Protein AF-A0A7G6E4M3-F1 (afdb_monomer_lite)

Structure (mmCIF, N/CA/C/O backbone):
data_AF-A0A7G6E4M3-F1
#
_entry.id   AF-A0A7G6E4M3-F1
#
loop_
_atom_site.group_PDB
_atom_site.id
_atom_site.type_symbol
_atom_site.label_atom_id
_atom_site.label_alt_id
_atom_site.label_comp_id
_atom_site.label_asym_id
_atom_site.label_entity_id
_atom_site.label_seq_id
_atom_site.pdbx_PDB_ins_code
_atom_site.Cartn_x
_atom_site.Cartn_y
_atom_site.Cartn_z
_atom_site.occupancy
_atom_site.B_iso_or_equiv
_atom_site.auth_seq_id
_atom_site.auth_comp_id
_atom_site.auth_asym_id
_atom_site.auth_atom_id
_atom_site.pdbx_PDB_model_num
ATOM 1 N N . MET A 1 1 ? -14.786 2.366 5.584 1.00 70.69 1 MET A N 1
ATOM 2 C CA . MET A 1 1 ? -14.194 1.068 5.287 1.00 70.69 1 MET A CA 1
ATOM 3 C C . MET A 1 1 ? -14.726 0.029 6.220 1.00 70.69 1 MET A C 1
ATOM 5 O O . MET A 1 1 ? -14.659 0.180 7.436 1.00 70.69 1 MET A O 1
ATOM 9 N N . THR A 1 2 ? -15.267 -1.005 5.609 1.00 84.81 2 THR A N 1
ATOM 10 C CA . THR A 1 2 ? -15.467 -2.296 6.244 1.00 84.81 2 THR A CA 1
ATOM 11 C C . THR A 1 2 ? -14.134 -3.041 6.306 1.00 84.81 2 THR A C 1
ATOM 13 O O . THR A 1 2 ? -13.184 -2.718 5.587 1.00 84.81 2 THR A O 1
ATOM 16 N N . GLU A 1 3 ? -14.064 -4.066 7.147 1.00 84.88 3 GLU A N 1
ATOM 17 C CA . GLU A 1 3 ? -12.904 -4.956 7.233 1.00 84.88 3 GLU A CA 1
ATOM 18 C C . GLU A 1 3 ? -12.563 -5.597 5.875 1.00 84.88 3 GLU A C 1
ATOM 20 O O . GLU A 1 3 ? -11.395 -5.703 5.502 1.00 84.88 3 GLU A O 1
ATOM 25 N N . SER A 1 4 ? -13.580 -5.914 5.067 1.00 87.62 4 SER A N 1
ATOM 26 C CA . SER A 1 4 ? -13.408 -6.413 3.698 1.00 87.62 4 SER A CA 1
ATOM 27 C C . SER A 1 4 ? -12.666 -5.427 2.794 1.00 87.62 4 SER A C 1
ATOM 29 O O . SER A 1 4 ? -11.819 -5.840 2.005 1.00 87.62 4 SER A O 1
ATOM 31 N N . GLN A 1 5 ? -12.943 -4.126 2.920 1.00 89.06 5 GLN A N 1
ATOM 32 C CA . GLN A 1 5 ? -12.266 -3.097 2.129 1.00 89.06 5 GLN A CA 1
ATOM 33 C C . GLN A 1 5 ? -10.814 -2.892 2.590 1.00 89.06 5 GLN A C 1
ATOM 35 O O . GLN A 1 5 ? -9.925 -2.756 1.754 1.00 89.06 5 GLN A O 1
ATOM 40 N N . LEU A 1 6 ? -10.547 -2.964 3.900 1.00 91.44 6 LEU A N 1
ATOM 41 C CA . LEU A 1 6 ? -9.177 -2.938 4.435 1.00 91.44 6 LEU A CA 1
ATOM 42 C C . LEU A 1 6 ? -8.356 -4.139 3.955 1.00 91.44 6 LEU A C 1
ATOM 44 O O . LEU A 1 6 ? -7.203 -3.993 3.552 1.00 91.44 6 LEU A O 1
ATOM 48 N N . ASN A 1 7 ? -8.956 -5.328 3.950 1.00 92.50 7 ASN A N 1
ATOM 49 C CA . ASN A 1 7 ? -8.311 -6.532 3.438 1.00 92.50 7 ASN A CA 1
ATOM 50 C C . ASN A 1 7 ? -8.051 -6.448 1.929 1.00 92.50 7 ASN A C 1
ATOM 52 O O . ASN A 1 7 ? -7.011 -6.919 1.469 1.00 92.50 7 ASN A O 1
ATOM 56 N N . ALA A 1 8 ? -8.948 -5.821 1.163 1.00 94.75 8 ALA A N 1
ATOM 57 C CA . ALA A 1 8 ? -8.731 -5.566 -0.257 1.00 94.75 8 ALA A CA 1
ATOM 58 C C . ALA A 1 8 ? -7.528 -4.637 -0.490 1.00 94.75 8 ALA A C 1
ATOM 60 O O . ALA A 1 8 ? -6.649 -4.989 -1.273 1.00 94.75 8 ALA A O 1
ATOM 61 N N . LEU A 1 9 ? -7.426 -3.52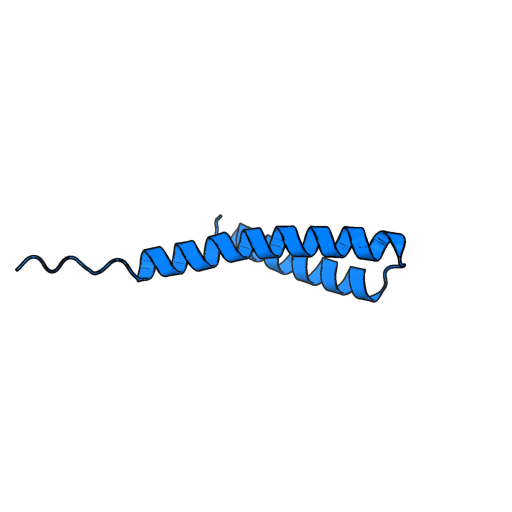4 0.248 1.00 94.88 9 LEU A N 1
ATOM 62 C CA . LEU A 1 9 ? -6.274 -2.617 0.167 1.00 94.88 9 LEU A CA 1
ATOM 63 C C . LEU A 1 9 ? -4.956 -3.302 0.537 1.00 94.88 9 LEU A C 1
ATOM 65 O O . LEU A 1 9 ? -3.964 -3.152 -0.167 1.00 94.88 9 LEU A O 1
ATOM 69 N N . ARG A 1 10 ? -4.940 -4.102 1.609 1.00 94.31 10 ARG A N 1
ATOM 70 C CA . ARG A 1 10 ? -3.740 -4.852 2.022 1.00 94.31 10 ARG A CA 1
ATOM 71 C C . ARG A 1 10 ? -3.287 -5.847 0.954 1.00 94.31 10 ARG A C 1
ATOM 73 O O . ARG A 1 10 ? -2.0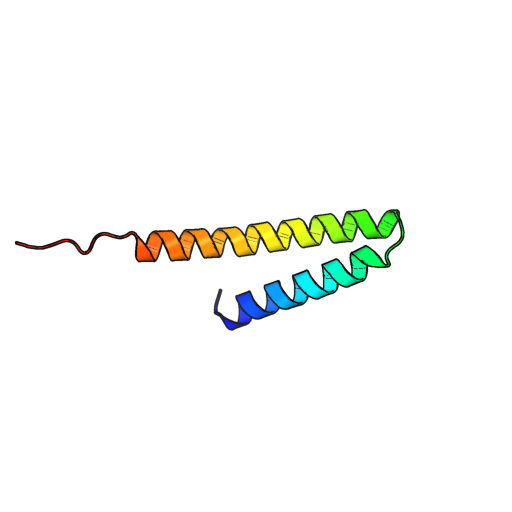90 -5.971 0.699 1.00 94.31 10 ARG A O 1
ATOM 80 N N . ARG A 1 11 ? -4.234 -6.546 0.318 1.00 96.81 11 ARG A N 1
ATOM 81 C CA . ARG A 1 11 ? -3.944 -7.460 -0.799 1.00 96.81 11 ARG A CA 1
ATOM 82 C C . ARG A 1 11 ? -3.400 -6.704 -2.002 1.00 96.81 11 ARG A C 1
ATOM 84 O O . ARG A 1 11 ? -2.424 -7.148 -2.597 1.00 96.81 11 ARG A O 1
ATOM 91 N N . GLU A 1 12 ? -4.006 -5.570 -2.331 1.00 96.31 12 GLU A N 1
ATOM 92 C CA . GLU A 1 12 ? -3.572 -4.747 -3.454 1.00 96.31 12 GLU A CA 1
ATOM 93 C C . GLU A 1 12 ? -2.165 -4.189 -3.237 1.00 96.31 12 GLU A C 1
ATOM 95 O O . GLU A 1 12 ? -1.300 -4.344 -4.094 1.00 96.31 12 GLU A O 1
ATOM 100 N N . ARG A 1 13 ? -1.882 -3.671 -2.040 1.00 97.00 13 ARG A N 1
ATOM 101 C CA . ARG A 1 13 ? -0.537 -3.259 -1.629 1.00 97.00 13 ARG A CA 1
ATOM 102 C C . ARG A 1 13 ? 0.492 -4.373 -1.815 1.00 97.00 13 ARG A C 1
ATOM 104 O O . ARG A 1 13 ? 1.572 -4.125 -2.342 1.00 97.00 13 ARG A O 1
ATOM 111 N N . SER A 1 14 ? 0.168 -5.600 -1.395 1.00 97.38 14 SER A N 1
ATOM 112 C CA . SER A 1 14 ? 1.067 -6.750 -1.562 1.00 97.38 14 SER A CA 1
ATOM 113 C C . SER A 1 14 ? 1.361 -7.027 -3.037 1.00 97.38 14 SER A C 1
ATOM 115 O O . SER A 1 14 ? 2.518 -7.201 -3.402 1.00 97.38 14 SER A O 1
ATOM 117 N N . ARG A 1 15 ? 0.335 -7.004 -3.896 1.00 97.25 15 ARG A N 1
ATOM 118 C CA . ARG A 1 15 ? 0.502 -7.203 -5.344 1.00 97.25 15 ARG A CA 1
ATOM 119 C C . ARG A 1 15 ? 1.352 -6.113 -5.980 1.00 97.25 15 ARG A C 1
ATOM 121 O O . ARG A 1 15 ? 2.195 -6.412 -6.816 1.00 97.25 15 ARG A O 1
ATOM 128 N N . LEU A 1 16 ? 1.146 -4.861 -5.581 1.00 97.00 16 LEU A N 1
ATOM 129 C CA . LEU A 1 16 ? 1.926 -3.734 -6.083 1.00 97.00 16 LEU A CA 1
ATOM 130 C C . LEU A 1 16 ? 3.389 -3.823 -5.647 1.00 97.00 16 LEU A C 1
ATOM 132 O O . LEU A 1 16 ? 4.268 -3.525 -6.444 1.00 97.00 16 LEU A O 1
ATOM 136 N N . LEU A 1 17 ? 3.674 -4.288 -4.429 1.00 96.44 17 LEU A N 1
ATOM 137 C CA . LEU A 1 17 ? 5.050 -4.546 -3.993 1.00 96.44 17 LEU A CA 1
ATOM 138 C C . LEU A 1 17 ? 5.720 -5.643 -4.827 1.00 96.44 17 LEU A C 1
ATOM 140 O O . LEU A 1 17 ? 6.888 -5.505 -5.192 1.00 96.44 17 LEU A O 1
ATOM 144 N N . ASP A 1 18 ? 4.989 -6.704 -5.163 1.00 96.50 18 ASP A N 1
ATOM 145 C CA . ASP A 1 18 ? 5.505 -7.757 -6.037 1.00 96.50 18 ASP A CA 1
ATOM 146 C C . ASP A 1 18 ? 5.715 -7.250 -7.471 1.00 96.50 18 ASP A C 1
ATOM 148 O O . ASP A 1 18 ? 6.765 -7.502 -8.061 1.00 96.50 18 ASP A O 1
ATOM 152 N N . ALA A 1 19 ? 4.790 -6.446 -8.003 1.00 95.44 19 ALA A N 1
ATOM 153 C CA . ALA A 1 19 ? 4.939 -5.794 -9.304 1.00 95.44 19 ALA A CA 1
ATOM 154 C C . ALA A 1 19 ? 6.130 -4.820 -9.324 1.00 95.44 19 ALA A C 1
ATOM 156 O O . ALA A 1 19 ? 6.905 -4.797 -10.276 1.00 95.44 19 ALA A O 1
ATOM 157 N N . TRP A 1 20 ? 6.333 -4.057 -8.249 1.00 95.62 20 TRP A N 1
ATOM 158 C CA . TRP A 1 20 ? 7.447 -3.119 -8.109 1.00 95.62 20 TRP A CA 1
ATOM 159 C C . TRP A 1 20 ? 8.814 -3.807 -8.153 1.00 95.62 20 TRP A C 1
ATOM 161 O O . TRP A 1 20 ? 9.777 -3.236 -8.669 1.00 95.62 20 TRP A O 1
ATOM 171 N N . ARG A 1 21 ? 8.911 -5.034 -7.619 1.00 93.94 21 ARG A N 1
ATOM 172 C CA . ARG A 1 21 ? 10.151 -5.827 -7.638 1.00 93.94 21 ARG A CA 1
ATOM 173 C C . ARG A 1 21 ? 10.587 -6.200 -9.053 1.00 93.94 21 ARG A C 1
ATOM 175 O O . ARG A 1 21 ? 11.785 -6.340 -9.275 1.00 93.94 21 ARG A O 1
ATOM 182 N N . VAL A 1 22 ? 9.640 -6.356 -9.979 1.00 95.38 22 VAL A N 1
ATOM 183 C CA . VAL A 1 22 ? 9.895 -6.816 -11.356 1.00 95.38 22 VAL A CA 1
ATOM 184 C C . VAL A 1 22 ? 9.738 -5.719 -12.416 1.00 95.38 22 VAL A C 1
ATOM 186 O O . VAL A 1 22 ? 10.105 -5.935 -13.566 1.00 95.38 22 VAL A O 1
ATOM 189 N N . ALA A 1 23 ? 9.203 -4.553 -12.050 1.00 92.25 23 ALA A N 1
ATOM 190 C CA . ALA A 1 23 ? 8.959 -3.441 -12.964 1.00 92.25 23 ALA A CA 1
ATOM 191 C C . ALA A 1 23 ? 10.240 -2.694 -13.382 1.00 92.25 23 ALA A C 1
ATOM 193 O O . ALA A 1 23 ? 11.186 -2.534 -12.605 1.00 92.25 23 ALA A O 1
ATOM 194 N N . ASP A 1 24 ? 10.219 -2.160 -14.604 1.00 88.06 24 ASP A N 1
ATOM 195 C CA . ASP A 1 24 ? 11.233 -1.252 -15.141 1.00 88.06 24 ASP A CA 1
ATOM 196 C C . ASP A 1 24 ? 11.037 0.200 -14.658 1.00 88.06 24 ASP A C 1
ATOM 198 O O . ASP A 1 24 ? 10.016 0.559 -14.068 1.00 88.06 24 ASP A O 1
ATOM 202 N N . GLY A 1 25 ? 12.052 1.047 -14.865 1.00 80.00 25 GLY A N 1
ATOM 203 C CA . GLY A 1 25 ? 12.165 2.362 -14.216 1.00 80.00 25 GLY A CA 1
ATOM 204 C C . GLY A 1 25 ? 10.939 3.273 -14.362 1.00 80.00 25 GLY A C 1
ATOM 205 O O . GLY A 1 25 ? 10.543 3.919 -13.393 1.00 80.00 25 GLY A O 1
ATOM 206 N N . SER A 1 26 ? 10.301 3.287 -15.533 1.00 82.94 26 SER A N 1
ATOM 207 C CA . SER A 1 26 ? 9.091 4.074 -15.808 1.00 82.94 26 SER A CA 1
ATOM 208 C C . SER A 1 26 ? 7.867 3.588 -15.029 1.00 82.94 26 SER A C 1
ATOM 210 O O . SER A 1 26 ? 7.136 4.396 -14.458 1.00 82.94 26 SER A O 1
ATOM 212 N N . ASN A 1 27 ? 7.661 2.273 -14.943 1.00 88.56 27 ASN A N 1
ATOM 213 C CA . ASN A 1 27 ? 6.526 1.693 -14.223 1.00 88.56 27 ASN A CA 1
ATOM 214 C C . ASN A 1 27 ? 6.744 1.693 -12.706 1.00 88.56 27 ASN A C 1
ATOM 216 O O . ASN A 1 27 ? 5.801 1.811 -11.923 1.00 88.56 27 ASN A O 1
ATOM 220 N N . LYS A 1 28 ? 8.006 1.628 -12.279 1.00 93.06 28 LYS A N 1
ATOM 221 C CA . LYS A 1 28 ? 8.401 1.571 -10.872 1.00 93.06 28 LYS A CA 1
ATOM 222 C C . LYS A 1 28 ? 7.926 2.786 -10.073 1.00 93.06 28 LYS A C 1
ATOM 224 O O . LYS A 1 28 ? 7.469 2.626 -8.942 1.00 93.06 28 LYS A O 1
ATOM 229 N N . MET A 1 29 ? 7.987 3.982 -10.662 1.00 94.00 29 MET A N 1
ATOM 230 C CA . MET A 1 29 ? 7.524 5.206 -10.002 1.00 94.00 29 MET A CA 1
ATOM 231 C C . MET A 1 29 ? 5.998 5.244 -9.863 1.00 94.00 29 MET A C 1
ATOM 233 O O . MET A 1 29 ? 5.491 5.537 -8.783 1.00 94.00 29 MET A O 1
ATOM 237 N N . ALA A 1 30 ? 5.264 4.877 -10.917 1.00 94.12 30 ALA A N 1
ATOM 238 C CA . ALA A 1 30 ? 3.802 4.811 -10.876 1.00 94.12 30 ALA A CA 1
ATOM 239 C C . ALA A 1 30 ? 3.303 3.819 -9.809 1.00 94.12 30 ALA A C 1
ATOM 241 O O . ALA A 1 30 ? 2.36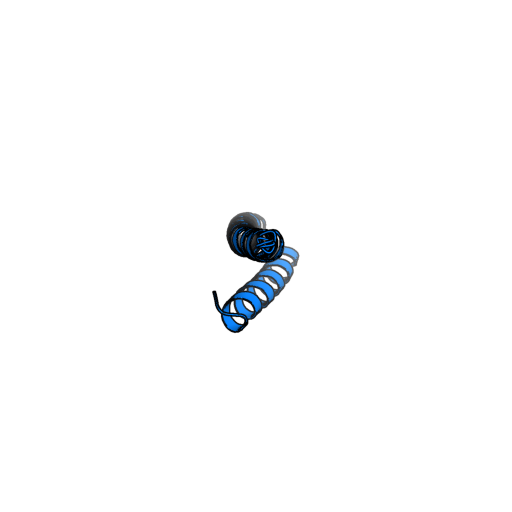1 4.108 -9.071 1.00 94.12 30 ALA A O 1
ATOM 242 N N . ILE A 1 31 ? 3.983 2.675 -9.673 1.00 95.81 31 ILE A N 1
ATOM 243 C CA . ILE A 1 31 ? 3.670 1.677 -8.647 1.00 95.81 31 ILE A CA 1
ATOM 244 C C . ILE A 1 31 ? 3.945 2.221 -7.235 1.00 95.81 31 ILE A C 1
ATOM 246 O O . ILE A 1 31 ? 3.121 2.018 -6.345 1.00 95.81 31 ILE A O 1
ATOM 250 N N . LEU A 1 32 ? 5.055 2.939 -7.014 1.00 95.12 32 LEU A N 1
ATOM 251 C CA . LEU A 1 32 ? 5.355 3.545 -5.706 1.00 95.12 32 LEU A CA 1
ATOM 252 C C . LEU A 1 32 ? 4.320 4.584 -5.286 1.00 95.12 32 LEU A C 1
ATOM 254 O O . LEU A 1 32 ? 3.896 4.565 -4.133 1.00 95.12 32 LEU A O 1
ATOM 258 N N . VAL A 1 33 ? 3.895 5.451 -6.208 1.00 96.00 33 VAL A N 1
ATOM 259 C CA . VAL A 1 33 ? 2.830 6.431 -5.941 1.00 96.00 33 VAL A CA 1
ATOM 260 C C . VAL A 1 33 ? 1.569 5.705 -5.485 1.00 96.00 33 VAL A C 1
ATOM 262 O O . VAL A 1 33 ? 1.016 6.025 -4.436 1.00 96.00 33 VAL A O 1
ATOM 265 N N . ARG A 1 34 ? 1.178 4.643 -6.200 1.00 96.69 34 ARG A N 1
ATOM 266 C CA . ARG A 1 34 ? -0.017 3.876 -5.845 1.00 96.69 34 ARG A CA 1
ATOM 267 C C . ARG A 1 34 ? 0.096 3.170 -4.491 1.00 96.69 34 ARG A C 1
ATOM 269 O O . ARG A 1 34 ? -0.892 3.094 -3.767 1.00 96.69 34 ARG A O 1
ATOM 276 N N . ILE A 1 35 ? 1.277 2.655 -4.142 1.00 96.81 35 ILE A N 1
ATOM 277 C CA . ILE A 1 35 ? 1.541 2.089 -2.809 1.00 96.81 35 ILE A CA 1
ATOM 278 C C . ILE A 1 35 ? 1.397 3.173 -1.734 1.00 96.81 35 ILE A C 1
ATOM 280 O O . ILE A 1 35 ? 0.766 2.918 -0.712 1.00 96.81 35 ILE A O 1
ATOM 284 N N . GLY A 1 36 ? 1.932 4.372 -1.982 1.00 96.38 36 GLY A N 1
ATOM 285 C CA . GLY A 1 36 ? 1.813 5.520 -1.084 1.00 96.38 36 GLY A CA 1
ATOM 286 C C . GLY A 1 36 ? 0.360 5.907 -0.806 1.00 96.38 36 GLY A C 1
ATOM 287 O O . GLY A 1 36 ? -0.016 6.027 0.357 1.00 96.38 36 GLY A O 1
ATOM 288 N N . ASP A 1 37 ? -0.473 6.000 -1.847 1.00 96.50 37 ASP A N 1
ATOM 289 C CA . ASP A 1 37 ? -1.908 6.292 -1.701 1.00 96.50 37 ASP A CA 1
ATOM 290 C C . ASP A 1 37 ? -2.612 5.262 -0.800 1.00 96.50 37 ASP A C 1
ATOM 292 O O . ASP A 1 37 ? -3.429 5.608 0.057 1.00 96.50 37 ASP A O 1
ATOM 296 N N . ILE A 1 38 ? -2.293 3.976 -0.992 1.00 95.81 38 ILE A N 1
ATOM 297 C CA . ILE A 1 38 ? -2.876 2.881 -0.207 1.00 95.81 38 ILE A CA 1
ATOM 298 C C . ILE A 1 38 ? -2.403 2.949 1.247 1.00 95.81 38 ILE A C 1
ATOM 300 O O . ILE A 1 38 ? -3.206 2.736 2.157 1.00 95.81 38 ILE A O 1
ATOM 304 N N . ASP A 1 39 ? -1.126 3.248 1.479 1.00 95.12 39 ASP A N 1
ATOM 305 C CA . ASP A 1 39 ? -0.568 3.377 2.826 1.00 95.12 39 ASP A CA 1
ATOM 306 C C . ASP A 1 39 ? -1.183 4.568 3.574 1.00 95.12 39 ASP A C 1
ATOM 308 O O . ASP A 1 39 ? -1.527 4.436 4.751 1.00 95.12 39 ASP A O 1
ATOM 312 N N . GLU A 1 40 ? -1.433 5.686 2.890 1.00 94.12 40 GLU A N 1
ATOM 313 C CA . GLU A 1 40 ? -2.156 6.826 3.457 1.00 94.12 40 GLU A CA 1
ATOM 314 C C . GLU A 1 40 ? -3.607 6.458 3.817 1.00 94.12 40 GLU A C 1
ATOM 316 O O . GLU A 1 40 ? -4.102 6.794 4.899 1.00 94.12 40 GLU A O 1
ATOM 321 N N . GLU A 1 41 ? -4.306 5.736 2.938 1.00 91.88 41 GLU A N 1
ATOM 322 C CA . GLU A 1 41 ? -5.684 5.304 3.183 1.00 91.88 41 GLU A CA 1
ATOM 323 C C . GLU A 1 41 ? -5.782 4.304 4.348 1.00 91.88 41 GLU A C 1
ATOM 325 O O . GLU A 1 41 ? -6.679 4.411 5.193 1.00 91.88 41 GLU A O 1
ATOM 330 N N . LEU A 1 42 ? -4.827 3.375 4.446 1.00 91.44 42 LEU A N 1
ATOM 331 C CA . LEU A 1 42 ? -4.711 2.447 5.570 1.00 91.44 42 LEU A CA 1
ATOM 332 C C . LEU A 1 42 ? -4.387 3.182 6.882 1.00 91.44 42 LEU A C 1
ATOM 334 O O . LEU A 1 42 ? -5.007 2.877 7.906 1.00 91.44 42 LEU A O 1
ATOM 338 N N . GLY A 1 43 ? -3.488 4.172 6.846 1.00 88.94 43 GLY A N 1
ATOM 339 C CA . GLY A 1 43 ? -3.099 4.995 7.998 1.00 88.94 43 GLY A CA 1
ATOM 340 C C . GLY A 1 43 ? -4.276 5.757 8.615 1.00 88.94 43 GLY A C 1
ATOM 341 O O . GLY A 1 43 ? -4.512 5.703 9.824 1.00 88.94 43 GLY A O 1
ATOM 342 N N . LYS A 1 44 ? -5.127 6.354 7.769 1.00 87.75 44 LYS A N 1
ATOM 343 C CA . LYS A 1 44 ? -6.368 7.029 8.202 1.00 87.75 44 LYS A CA 1
ATOM 344 C C . LYS A 1 44 ? -7.315 6.104 8.973 1.00 87.75 44 LYS A C 1
ATOM 346 O O . LYS A 1 44 ? -8.143 6.578 9.753 1.00 87.75 44 LYS A O 1
ATOM 351 N N . TYR A 1 45 ? -7.245 4.793 8.744 1.00 78.62 45 TYR A N 1
ATOM 352 C CA . TYR A 1 45 ? -8.075 3.807 9.433 1.00 78.62 45 TYR A CA 1
ATOM 353 C C . TYR A 1 45 ? -7.479 3.316 10.747 1.00 78.62 45 TYR A C 1
ATOM 355 O O . TYR A 1 45 ? -8.234 3.116 11.702 1.00 78.62 45 TYR A O 1
ATOM 363 N N . THR A 1 46 ? -6.159 3.150 10.823 1.00 73.12 46 THR A N 1
ATOM 364 C CA . THR A 1 46 ? -5.479 2.834 12.086 1.00 73.12 46 THR A CA 1
ATOM 365 C C . THR A 1 46 ? -5.660 3.950 13.107 1.0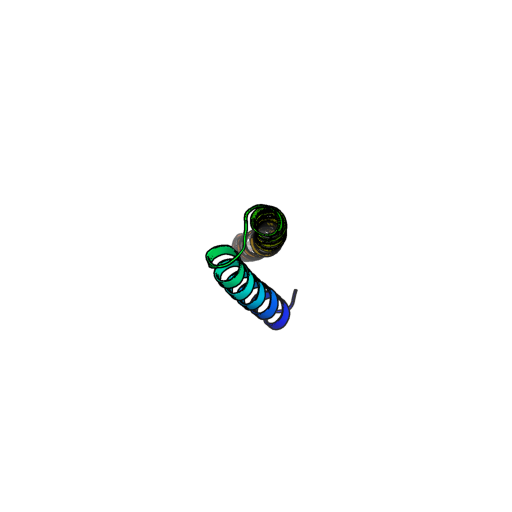0 73.12 46 THR A C 1
ATOM 367 O O . THR A 1 46 ? -6.006 3.662 14.254 1.00 73.12 46 THR A O 1
ATOM 370 N N . ASP A 1 47 ? -5.576 5.209 12.678 1.00 68.62 47 ASP A N 1
ATOM 371 C CA . ASP A 1 47 ? -5.743 6.357 13.573 1.00 68.62 47 ASP A CA 1
ATOM 372 C C . ASP A 1 47 ? -7.193 6.488 14.058 1.00 68.62 47 ASP A C 1
ATOM 374 O O . ASP A 1 47 ? -7.444 6.674 15.247 1.00 68.62 47 ASP A O 1
ATOM 378 N N . LYS A 1 48 ? -8.178 6.264 13.1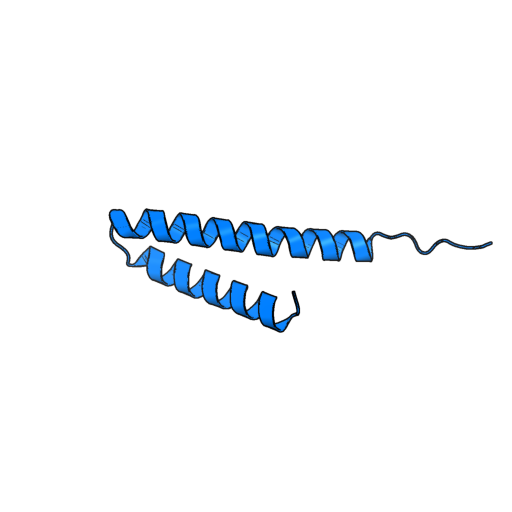75 1.00 66.75 48 LYS A N 1
ATOM 379 C CA . LYS A 1 48 ? -9.604 6.227 13.557 1.00 66.75 48 LYS A CA 1
ATOM 380 C C . LYS A 1 48 ? -9.941 5.086 14.519 1.00 66.75 48 LYS A C 1
ATOM 382 O O . LYS A 1 48 ? -10.834 5.230 15.357 1.00 66.75 48 LYS A O 1
ATOM 387 N N . ALA A 1 49 ? -9.282 3.935 14.384 1.00 61.88 49 ALA A N 1
ATOM 388 C CA . ALA A 1 49 ? -9.453 2.819 15.310 1.00 61.88 49 ALA A CA 1
ATOM 389 C C . ALA A 1 49 ? -8.847 3.144 16.684 1.00 61.88 49 ALA A C 1
ATOM 391 O O . ALA A 1 49 ? -9.494 2.902 17.706 1.00 61.88 49 ALA A O 1
ATOM 392 N N . ALA A 1 50 ? -7.659 3.756 16.707 1.00 61.97 50 ALA A N 1
ATOM 393 C CA . ALA A 1 50 ? -7.009 4.222 17.927 1.00 61.97 50 ALA A CA 1
ATOM 394 C C . ALA A 1 50 ? -7.834 5.309 18.639 1.00 61.97 50 ALA A C 1
ATOM 396 O O . ALA A 1 50 ? -8.047 5.224 19.846 1.00 61.97 50 ALA A O 1
ATOM 397 N N . GLU A 1 51 ? -8.399 6.268 17.903 1.00 60.66 51 GLU A N 1
ATOM 398 C CA . GLU A 1 51 ? -9.252 7.326 18.456 1.00 60.66 51 GLU A CA 1
ATOM 399 C C . GLU A 1 51 ? -10.551 6.769 19.071 1.00 60.66 51 GLU A C 1
ATOM 401 O O . GLU A 1 51 ? -10.981 7.201 20.144 1.00 60.66 51 GLU A O 1
ATOM 406 N N . LYS A 1 52 ? -11.168 5.755 18.444 1.00 61.12 52 LYS A N 1
ATOM 407 C CA . LYS A 1 52 ? -12.326 5.052 19.027 1.00 61.12 52 LYS A CA 1
ATOM 408 C C . LYS A 1 52 ? -11.973 4.297 20.309 1.00 61.12 52 LYS A C 1
ATOM 410 O O . LYS A 1 52 ? -12.795 4.278 21.224 1.00 61.12 52 LYS A O 1
ATOM 415 N N . ALA A 1 53 ? -10.794 3.680 20.376 1.00 60.56 53 ALA A N 1
ATOM 416 C CA . ALA A 1 53 ? -10.325 2.970 21.565 1.00 60.56 53 ALA A CA 1
ATOM 417 C C . ALA A 1 53 ? -9.922 3.926 22.703 1.00 60.56 53 ALA A C 1
ATOM 419 O O . ALA A 1 53 ? -10.090 3.591 23.874 1.00 60.56 53 ALA A O 1
ATOM 420 N N . ALA A 1 54 ? -9.437 5.123 22.364 1.00 62.28 54 ALA A N 1
ATOM 421 C CA . ALA A 1 54 ? -8.945 6.114 23.314 1.00 62.28 54 ALA A CA 1
ATOM 422 C C . ALA A 1 54 ? -10.038 6.970 23.972 1.00 62.28 54 ALA A C 1
ATOM 424 O O . ALA A 1 54 ? -9.724 7.719 24.895 1.00 62.28 54 ALA A O 1
ATOM 425 N N . ARG A 1 55 ? -11.313 6.890 23.550 1.00 59.44 55 ARG A N 1
ATOM 426 C CA . ARG A 1 55 ? -12.388 7.630 24.232 1.00 59.44 55 ARG A CA 1
ATOM 427 C C . ARG A 1 55 ? -12.518 7.123 25.674 1.00 59.44 55 ARG A C 1
ATOM 429 O O . ARG A 1 55 ? -12.953 5.984 25.866 1.00 59.44 55 ARG A O 1
ATOM 436 N N . PRO A 1 56 ? -12.192 7.943 26.693 1.00 57.75 56 PRO A N 1
ATOM 437 C CA . PRO A 1 56 ? -12.349 7.524 28.071 1.00 57.75 56 PRO A CA 1
ATOM 438 C C . PRO A 1 56 ? -13.831 7.256 28.303 1.00 57.75 56 PRO A C 1
ATOM 440 O O . PRO A 1 56 ? -14.689 8.090 27.997 1.00 57.75 56 PRO A O 1
ATOM 443 N N . ARG A 1 57 ? -14.140 6.064 28.825 1.00 61.78 57 ARG A N 1
ATOM 444 C CA . ARG A 1 57 ? -15.459 5.771 29.379 1.00 61.78 57 ARG A CA 1
ATOM 445 C C . ARG A 1 57 ? -15.700 6.837 30.433 1.00 61.78 57 ARG A C 1
ATOM 447 O O . ARG A 1 57 ? -15.050 6.827 31.472 1.00 61.78 57 ARG A O 1
ATOM 454 N N . ARG A 1 58 ? -16.555 7.805 30.105 1.00 58.97 58 ARG A N 1
ATOM 455 C CA . ARG A 1 58 ? -16.987 8.873 30.997 1.00 58.97 58 ARG A CA 1
ATOM 456 C C . ARG A 1 58 ? -17.560 8.180 32.229 1.00 58.97 58 ARG A C 1
ATOM 458 O O . ARG A 1 58 ? -18.681 7.681 32.189 1.00 58.97 58 ARG A O 1
ATOM 465 N N . PHE A 1 59 ? -16.736 8.054 33.267 1.00 58.00 59 PHE A N 1
ATOM 466 C CA . PHE A 1 59 ? -17.162 7.603 34.578 1.00 58.00 59 PHE A CA 1
ATOM 467 C C . PHE A 1 59 ? -18.143 8.664 35.060 1.00 58.00 59 PHE A C 1
ATOM 469 O O . PHE A 1 59 ? -17.748 9.753 35.465 1.00 58.00 59 PHE A O 1
ATOM 476 N N . PHE A 1 60 ? -19.432 8.377 34.912 1.00 58.78 60 PHE A N 1
ATOM 477 C CA . PHE A 1 60 ? -20.443 9.055 35.696 1.00 58.78 60 PHE A CA 1
ATOM 478 C C . PHE A 1 60 ? -20.306 8.500 37.111 1.00 58.78 60 PHE A C 1
ATO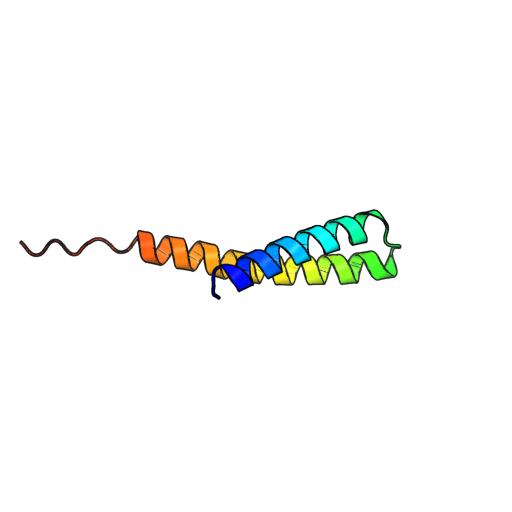M 480 O O . PHE A 1 60 ? -20.591 7.325 37.346 1.00 58.78 60 PHE A O 1
ATOM 487 N N . ARG A 1 61 ? -19.800 9.329 38.020 1.00 54.06 61 ARG A N 1
ATOM 488 C CA . ARG A 1 61 ? -19.950 9.148 39.456 1.00 54.06 61 ARG A CA 1
ATOM 489 C C . ARG A 1 61 ? -20.374 10.472 40.060 1.00 54.06 61 ARG A C 1
ATOM 491 O O . ARG A 1 61 ? -19.841 11.502 39.591 1.00 54.06 61 ARG A O 1
#

Organism: Thermanaerosceptrum fracticalcis (NCBI:txid1712410)

Foldseek 3Di:
DPPVVLVVLVVVLVVLVVCLVVDDPVVNVVSVVSNVVSVVVNVVVVVVVVVVVPPPPPPDD

Secondary structure (DSSP, 8-state):
--HHHHHHHHHHHHHHHHHHHH--HHHHHHHHHHHHHHHHHHHHHHHHHHHHHHS------

Radius of gyration: 16.93 Å; chains: 1; bounding box: 33×17×55 Å

pLDDT: mean 84.19, std 14.5, range [54.06, 97.38]

Sequence (61 aa):
MTESQLNALRRERSRLLDAWRVADGSNKMAILVRIGDIDEELGKYTDKAAEKAARPRRFFR